Protein AF-R6TMM0-F1 (afdb_monomer)

Nearest PDB structures (foldseek):
  3m1g-assembly2_C  TM=6.845E-01  e=5.501E+00  Corynebacterium glutamicum
  7s5c-assembly1_I  TM=6.553E-01  e=7.287E+00  Myxococcus xanthus
  7vw1-assembly1_B  TM=4.604E-01  e=6.331E+00  Escherichia coli

Secondary structure (DSSP, 8-state):
-PPP-HHHHHHHHHHHS-HHHHHHHHHH--SHHHHHHHHHHHHHHHHHHHHHHHHHHH-

Solvent-accessible surface area (backbone atoms only — not comparable to full-atom values): 3459 Å² total; per-residue (Å²): 130,83,77,79,60,62,65,62,50,53,49,49,58,57,67,73,54,52,63,68,60,36,51,56,46,37,73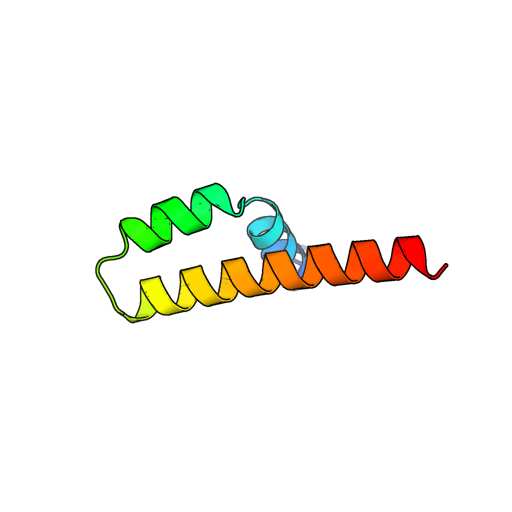,68,41,87,48,72,65,52,33,51,49,30,52,51,53,43,51,51,52,52,49,55,53,49,52,50,52,51,54,69,73,74,106

pLDDT: mean 87.68, std 14.81, range [45.59, 98.44]

Organism: NCBI:txid3083063

Radius of gyration: 14.5 Å; Cα contacts (8 Å, |Δi|>4): 18; chains: 1; bounding box: 40×27×34 Å

Structure (mmCIF, N/CA/C/O backbone):
data_AF-R6TMM0-F1
#
_entry.id   AF-R6TMM0-F1
#
loop_
_atom_site.group_PDB
_atom_site.id
_atom_site.type_symbol
_atom_site.label_atom_id
_atom_site.label_alt_id
_atom_site.label_comp_id
_atom_site.label_asym_id
_atom_site.label_entity_id
_atom_site.label_seq_id
_atom_site.pdbx_PDB_ins_code
_atom_site.Cartn_x
_atom_site.Cartn_y
_atom_site.Cartn_z
_atom_site.occupancy
_atom_site.B_iso_or_equiv
_atom_site.auth_seq_id
_atom_site.auth_comp_id
_atom_site.auth_asym_id
_atom_site.auth_atom_id
_atom_site.pdbx_PDB_model_num
ATOM 1 N N . MET A 1 1 ? -18.547 -18.169 -19.072 1.00 49.72 1 MET A N 1
ATO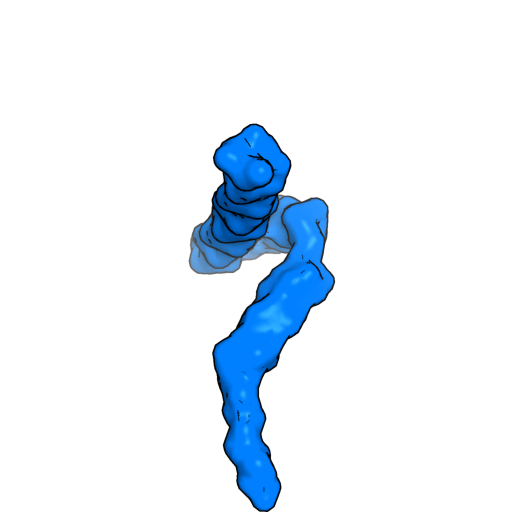M 2 C CA . MET A 1 1 ? -17.921 -17.001 -18.421 1.00 49.72 1 MET A CA 1
ATOM 3 C C . MET A 1 1 ? -16.493 -17.393 -18.112 1.00 49.72 1 MET A C 1
ATOM 5 O O . MET A 1 1 ? -16.313 -18.409 -17.449 1.00 49.72 1 MET A O 1
ATOM 9 N N . GLU A 1 2 ? -15.504 -16.684 -18.657 1.00 62.38 2 GLU A N 1
ATOM 10 C CA . GLU A 1 2 ? -14.116 -16.852 -18.212 1.00 62.38 2 GLU A CA 1
ATOM 11 C C . GLU A 1 2 ? -14.035 -16.533 -16.717 1.00 62.38 2 GLU A C 1
ATOM 13 O O . GLU A 1 2 ? -14.703 -15.615 -16.235 1.00 62.38 2 GLU A O 1
ATOM 18 N N . LYS A 1 3 ? -13.278 -17.343 -15.971 1.00 64.75 3 LYS A N 1
ATOM 19 C CA . LYS A 1 3 ? -12.986 -17.042 -14.570 1.00 64.75 3 LYS A CA 1
ATOM 20 C C . LYS A 1 3 ? -12.193 -15.732 -14.537 1.00 64.75 3 LYS A C 1
ATOM 22 O O . LYS A 1 3 ? -11.240 -15.628 -15.307 1.00 64.75 3 LYS A O 1
ATOM 27 N N . PRO A 1 4 ? -12.552 -14.773 -13.670 1.00 69.88 4 PRO A N 1
ATOM 28 C CA . PRO A 1 4 ? -11.753 -13.571 -13.509 1.00 69.88 4 PRO A CA 1
ATOM 29 C C . PRO A 1 4 ? -10.322 -13.958 -13.134 1.00 69.88 4 PRO A C 1
ATOM 31 O O . PRO A 1 4 ? -10.113 -14.813 -12.265 1.00 69.88 4 PRO A O 1
ATOM 34 N N . ASP A 1 5 ? -9.346 -13.372 -13.822 1.00 88.88 5 ASP A N 1
ATOM 35 C CA . ASP A 1 5 ? -7.942 -13.506 -13.453 1.00 88.88 5 ASP A CA 1
ATOM 36 C C . ASP A 1 5 ? -7.704 -12.672 -12.192 1.00 88.88 5 ASP A C 1
ATOM 38 O O . ASP A 1 5 ? -7.450 -11.467 -12.240 1.00 88.88 5 ASP A O 1
ATOM 42 N N . VAL A 1 6 ? -7.827 -13.345 -11.051 1.00 89.94 6 VAL A N 1
ATOM 43 C CA . VAL A 1 6 ? -7.683 -12.760 -9.715 1.00 89.94 6 VAL A CA 1
ATOM 44 C C . VAL A 1 6 ? -6.340 -12.042 -9.561 1.00 89.94 6 VAL A C 1
ATOM 46 O O . VAL A 1 6 ? -6.265 -11.010 -8.899 1.00 89.94 6 VAL A O 1
ATOM 49 N N . VAL A 1 7 ? -5.273 -12.540 -10.196 1.00 87.38 7 VAL A N 1
ATOM 50 C CA . VAL A 1 7 ? -3.948 -11.911 -10.114 1.00 87.38 7 VAL A CA 1
ATOM 51 C C . VAL A 1 7 ? -3.940 -10.595 -10.886 1.00 87.38 7 VAL A C 1
ATOM 53 O O . VAL A 1 7 ? -3.430 -9.591 -10.385 1.00 87.38 7 VAL A O 1
ATOM 56 N N . ALA A 1 8 ? -4.543 -10.570 -12.076 1.00 88.06 8 ALA A N 1
ATOM 57 C CA . ALA A 1 8 ? -4.670 -9.348 -12.863 1.00 88.06 8 ALA A CA 1
ATOM 58 C C . ALA A 1 8 ? -5.523 -8.279 -12.155 1.00 88.06 8 ALA A C 1
ATOM 60 O O . ALA A 1 8 ? -5.223 -7.088 -12.261 1.00 88.06 8 ALA A O 1
ATOM 61 N N . GLU A 1 9 ? -6.560 -8.682 -11.418 1.00 93.00 9 GLU A N 1
ATOM 62 C CA . GLU A 1 9 ? -7.377 -7.782 -10.592 1.00 93.00 9 GLU A CA 1
ATOM 63 C C . GLU A 1 9 ? -6.569 -7.200 -9.430 1.00 93.00 9 GLU A C 1
ATOM 65 O O . GLU A 1 9 ? -6.457 -5.981 -9.312 1.00 93.00 9 GLU A O 1
ATOM 70 N N . MET A 1 10 ? -5.898 -8.052 -8.649 1.00 90.25 10 MET A N 1
ATOM 71 C CA . MET A 1 10 ? -5.045 -7.611 -7.540 1.00 90.25 10 MET A CA 1
ATOM 72 C C . MET A 1 10 ? -3.939 -6.658 -8.003 1.00 90.25 10 MET A C 1
ATOM 74 O O . MET A 1 10 ? -3.655 -5.658 -7.341 1.00 90.25 10 MET A O 1
ATOM 78 N N . TYR A 1 11 ? -3.318 -6.945 -9.150 1.00 89.56 11 TYR A N 1
ATOM 79 C CA . TYR A 1 11 ? -2.293 -6.079 -9.722 1.00 89.56 11 TYR A CA 1
ATOM 80 C C . TYR A 1 11 ? -2.865 -4.729 -10.161 1.00 89.56 11 TYR A C 1
ATOM 82 O O . TYR A 1 11 ? -2.249 -3.691 -9.916 1.00 89.56 11 TYR A O 1
ATOM 90 N N . ARG A 1 12 ? -4.049 -4.720 -10.784 1.00 92.00 12 ARG A N 1
ATOM 91 C CA . ARG A 1 12 ? -4.730 -3.489 -11.199 1.00 92.00 12 ARG A CA 1
ATOM 92 C C . ARG A 1 12 ? -5.065 -2.611 -9.999 1.00 92.00 12 ARG A C 1
ATOM 94 O O . ARG A 1 12 ? -4.760 -1.420 -10.034 1.00 92.00 12 ARG A O 1
ATOM 101 N N . ASP A 1 13 ? -5.624 -3.201 -8.949 1.00 93.69 13 ASP A N 1
ATOM 102 C CA . ASP A 1 13 ? -5.977 -2.495 -7.718 1.00 93.69 13 ASP A CA 1
ATOM 103 C C . ASP A 1 13 ? -4.728 -1.939 -7.034 1.00 93.69 13 ASP A C 1
ATOM 105 O O . ASP A 1 13 ? -4.677 -0.760 -6.684 1.00 93.69 13 ASP A O 1
ATOM 109 N N . PHE A 1 14 ? -3.671 -2.750 -6.929 1.00 93.50 14 PHE A N 1
ATOM 110 C CA . PHE A 1 14 ? -2.381 -2.297 -6.421 1.00 93.50 14 PHE A CA 1
ATOM 111 C C . PHE A 1 14 ? -1.838 -1.125 -7.241 1.00 93.50 14 PHE A C 1
ATOM 113 O O . PHE A 1 14 ? -1.418 -0.120 -6.669 1.00 93.50 14 PHE A O 1
ATOM 120 N N . ASN A 1 15 ? -1.834 -1.224 -8.572 1.00 91.38 15 ASN A N 1
ATOM 121 C CA . ASN A 1 15 ? -1.274 -0.200 -9.449 1.00 91.38 15 ASN A CA 1
ATOM 122 C C . ASN A 1 15 ? -2.091 1.104 -9.438 1.00 91.38 15 ASN A C 1
ATOM 124 O O . ASN A 1 15 ? -1.511 2.180 -9.557 1.00 91.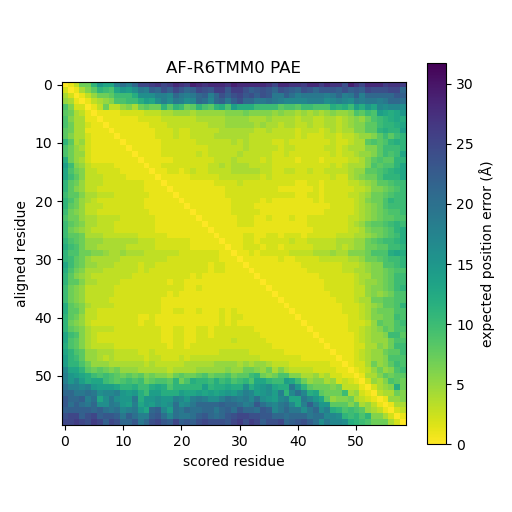38 15 ASN A O 1
ATOM 128 N N . GLY A 1 16 ? -3.410 1.015 -9.240 1.00 94.69 16 GLY A N 1
ATOM 129 C CA . GLY A 1 16 ? -4.317 2.163 -9.171 1.00 94.69 16 GLY A CA 1
ATOM 130 C C . GLY A 1 16 ? -4.137 3.054 -7.938 1.00 94.69 16 GLY A C 1
ATOM 131 O O . GLY A 1 16 ? -4.618 4.185 -7.936 1.00 94.69 16 GLY A O 1
ATOM 132 N N . VAL A 1 17 ? -3.434 2.580 -6.907 1.00 96.00 17 VAL A N 1
ATOM 133 C CA . VAL A 1 17 ? -3.159 3.349 -5.686 1.00 96.00 17 VAL A CA 1
ATOM 134 C C . VAL A 1 17 ? -1.772 3.993 -5.756 1.00 96.00 17 VAL A C 1
ATOM 136 O O . VAL A 1 17 ? -0.791 3.344 -6.117 1.00 96.00 17 VAL A O 1
ATOM 139 N N . THR A 1 18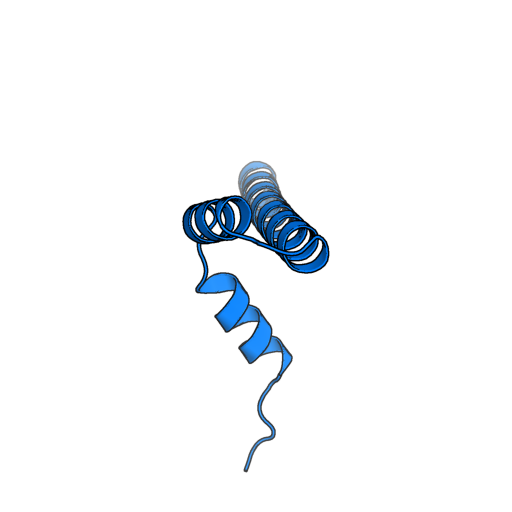 ? -1.642 5.265 -5.384 1.00 96.25 18 THR A N 1
ATOM 140 C CA . THR A 1 18 ? -0.345 5.965 -5.346 1.00 96.25 18 THR A CA 1
ATOM 141 C C . THR A 1 18 ? 0.332 5.855 -3.978 1.00 96.25 18 THR A C 1
ATOM 143 O O . THR A 1 18 ? -0.308 5.559 -2.969 1.00 96.25 18 THR A O 1
ATOM 146 N N . ILE A 1 19 ? 1.645 6.112 -3.921 1.00 96.56 19 ILE A N 1
ATOM 147 C CA . ILE A 1 19 ? 2.379 6.163 -2.644 1.00 96.56 19 ILE A CA 1
ATOM 148 C C . ILE A 1 19 ? 1.796 7.253 -1.733 1.00 96.56 19 ILE A C 1
ATOM 150 O O . ILE A 1 19 ? 1.514 6.966 -0.576 1.00 96.56 19 ILE A O 1
ATOM 154 N N . SER A 1 20 ? 1.508 8.448 -2.258 1.00 97.50 20 SER A N 1
ATOM 155 C CA . SER A 1 20 ? 0.930 9.546 -1.467 1.00 97.50 20 SER A CA 1
ATOM 156 C C . SER A 1 20 ? -0.433 9.191 -0.867 1.00 97.50 20 SER A C 1
ATOM 158 O O . SER A 1 20 ? -0.685 9.477 0.299 1.00 97.50 20 SER A O 1
ATOM 160 N N . GLN A 1 21 ? -1.290 8.485 -1.614 1.00 97.94 21 GLN A N 1
ATOM 161 C CA . GLN A 1 21 ? -2.558 7.986 -1.073 1.00 97.94 21 GLN A CA 1
ATOM 162 C C . GLN A 1 21 ? -2.334 6.987 0.071 1.00 97.94 21 GLN A C 1
ATOM 164 O O . GLN A 1 21 ? -3.049 7.023 1.071 1.00 97.94 21 GLN A O 1
ATOM 169 N N . LEU A 1 22 ? -1.337 6.104 -0.040 1.00 97.88 22 LEU A N 1
ATOM 170 C CA . LEU A 1 22 ? -0.991 5.173 1.038 1.00 97.88 22 LEU A CA 1
ATOM 171 C C . LEU A 1 22 ? -0.402 5.891 2.259 1.00 97.88 22 LEU A C 1
ATOM 173 O O . LEU A 1 22 ? -0.660 5.463 3.380 1.00 97.88 22 LEU A O 1
ATOM 177 N N . GLU A 1 23 ? 0.357 6.971 2.071 1.00 98.00 23 GLU A N 1
ATOM 178 C CA . GLU A 1 23 ? 0.892 7.797 3.161 1.00 98.00 23 GLU A CA 1
ATOM 179 C C . GLU A 1 23 ? -0.226 8.525 3.920 1.00 98.00 23 GLU A C 1
ATOM 181 O O . GLU A 1 23 ? -0.253 8.497 5.152 1.00 98.00 23 GLU A O 1
ATOM 186 N N . GLU A 1 24 ? -1.201 9.095 3.206 1.00 98.12 24 GLU A N 1
ATOM 187 C CA . GLU A 1 24 ? -2.401 9.693 3.806 1.00 98.12 24 GLU A CA 1
ATOM 188 C C . GLU A 1 24 ? -3.211 8.658 4.604 1.00 98.12 24 GLU A C 1
ATOM 190 O O . GLU A 1 24 ? -3.651 8.921 5.730 1.00 98.12 24 GLU A O 1
ATOM 195 N N . LYS A 1 25 ? -3.378 7.446 4.055 1.00 97.88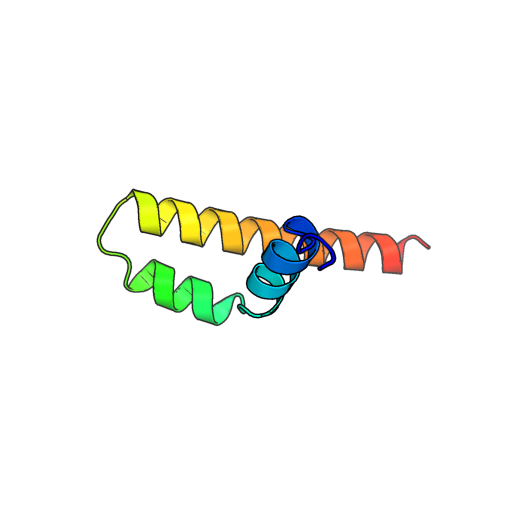 25 LYS A N 1
ATOM 196 C CA . LYS A 1 25 ? -4.049 6.339 4.755 1.00 97.88 25 LYS A CA 1
ATOM 197 C C . LYS A 1 25 ? -3.252 5.841 5.954 1.00 97.88 25 LYS A C 1
ATOM 199 O O . LYS A 1 25 ? -3.838 5.582 6.996 1.00 97.88 25 LYS A O 1
ATOM 204 N N . LEU A 1 26 ? -1.926 5.783 5.863 1.00 98.06 26 LEU A N 1
ATOM 205 C CA . LEU A 1 26 ? -1.066 5.431 6.990 1.00 98.06 26 LEU A CA 1
ATOM 206 C C . LEU A 1 26 ? -1.183 6.448 8.135 1.00 98.06 26 LEU A C 1
ATOM 208 O O . LEU A 1 26 ? -1.213 6.050 9.301 1.00 98.06 26 LEU A O 1
ATOM 212 N N . ALA A 1 27 ? -1.247 7.741 7.811 1.00 97.62 27 ALA A N 1
ATOM 213 C CA . ALA A 1 27 ? -1.392 8.810 8.796 1.00 97.62 27 ALA A CA 1
ATOM 214 C C . ALA A 1 27 ? -2.760 8.781 9.501 1.00 97.62 27 ALA A C 1
ATOM 216 O O . ALA A 1 27 ? -2.842 9.105 10.684 1.00 97.62 27 ALA A O 1
ATOM 217 N N . SER A 1 28 ? -3.809 8.364 8.787 1.00 97.62 28 SER A N 1
ATOM 218 C CA . SER A 1 28 ? -5.186 8.277 9.296 1.00 97.62 28 SER A CA 1
ATOM 219 C C . SER A 1 28 ? -5.591 6.894 9.825 1.00 97.62 28 SER A C 1
ATOM 221 O O . SER A 1 28 ? -6.694 6.751 10.338 1.00 97.62 28 SER A O 1
ATOM 223 N N . ALA A 1 29 ? -4.718 5.886 9.743 1.00 97.81 29 ALA A N 1
ATOM 224 C CA . ALA A 1 29 ? -5.000 4.530 10.207 1.00 97.81 29 ALA A CA 1
ATOM 225 C C . ALA A 1 29 ? -5.189 4.463 11.733 1.00 97.81 29 ALA A C 1
ATOM 227 O O . ALA A 1 29 ? -4.335 4.916 12.509 1.00 97.81 29 ALA A O 1
ATOM 228 N N . GLU A 1 30 ? -6.273 3.827 12.166 1.00 97.62 30 GLU A N 1
ATOM 229 C CA . GLU A 1 30 ? -6.660 3.728 13.576 1.00 97.62 30 GLU A CA 1
ATOM 230 C C . GLU A 1 30 ? -6.051 2.484 14.225 1.00 97.62 30 GLU A C 1
ATOM 232 O O . GLU A 1 30 ? -5.641 2.503 15.390 1.00 97.62 30 GLU A O 1
ATOM 237 N N . THR A 1 31 ? -5.907 1.410 13.448 1.00 98.44 31 THR A N 1
ATOM 238 C CA . THR A 1 31 ? -5.423 0.122 13.944 1.00 98.44 31 THR A CA 1
ATOM 239 C C . THR A 1 31 ? -3.963 -0.141 13.583 1.00 98.44 31 THR A C 1
ATOM 241 O O . THR A 1 31 ? -3.378 0.415 12.648 1.00 98.44 31 THR A O 1
ATOM 244 N N . ARG A 1 32 ? -3.334 -1.048 14.339 1.00 97.88 32 ARG A N 1
ATOM 245 C CA . ARG A 1 32 ? -1.980 -1.526 14.033 1.00 97.88 32 ARG A CA 1
ATOM 246 C C . ARG A 1 32 ? -1.928 -2.256 12.689 1.00 97.88 32 ARG A C 1
ATOM 248 O O . ARG A 1 32 ? -0.939 -2.121 11.975 1.00 97.88 32 ARG A O 1
ATOM 255 N N . GLU A 1 33 ? -2.960 -3.027 12.368 1.00 98.25 33 GLU A N 1
ATOM 256 C CA . GLU A 1 33 ? -3.032 -3.834 11.147 1.00 98.25 33 GLU A CA 1
ATOM 257 C C . GLU A 1 33 ? -3.111 -2.950 9.902 1.00 98.25 33 GLU A C 1
ATOM 259 O O . GLU A 1 33 ? -2.322 -3.137 8.979 1.00 98.25 33 GLU A O 1
ATOM 264 N N . GLU A 1 34 ? -3.941 -1.906 9.921 1.00 97.75 34 GLU A N 1
ATOM 265 C CA . GLU A 1 34 ? -4.008 -0.908 8.844 1.00 97.75 34 GLU A CA 1
ATOM 266 C C . GLU A 1 34 ? -2.662 -0.208 8.627 1.00 97.75 34 GLU A C 1
ATOM 268 O O . GLU A 1 34 ? -2.209 -0.051 7.490 1.00 97.75 34 GLU A O 1
ATOM 273 N N . LYS A 1 35 ? -1.972 0.166 9.715 1.00 98.19 35 LYS A N 1
ATOM 274 C CA . LYS A 1 35 ? -0.637 0.781 9.633 1.00 98.19 35 LYS A CA 1
ATOM 275 C C . LYS A 1 35 ? 0.389 -0.163 9.018 1.00 98.19 35 LYS A C 1
ATOM 277 O O . LYS A 1 35 ? 1.209 0.266 8.206 1.00 98.19 35 LYS A O 1
ATOM 282 N N . LEU A 1 36 ? 0.373 -1.437 9.414 1.00 98.38 36 LEU A N 1
ATOM 283 C CA . LEU A 1 36 ? 1.262 -2.455 8.855 1.00 98.38 36 LEU A CA 1
ATOM 284 C C . LEU A 1 36 ? 0.984 -2.669 7.368 1.00 98.38 36 LEU A C 1
ATOM 286 O O . LEU A 1 36 ? 1.926 -2.690 6.578 1.00 98.38 36 LEU A O 1
ATOM 290 N N . PHE A 1 37 ? -0.290 -2.754 6.991 1.00 97.38 37 PHE A N 1
ATOM 291 C CA . PHE A 1 37 ? -0.704 -2.907 5.606 1.00 97.38 37 PHE A CA 1
ATOM 292 C C . PHE A 1 37 ? -0.236 -1.733 4.740 1.00 97.38 37 PHE A C 1
ATOM 294 O O . PHE A 1 37 ? 0.451 -1.947 3.742 1.00 97.38 37 PHE A O 1
ATOM 301 N N . CYS A 1 38 ? -0.505 -0.488 5.151 1.00 97.94 38 CYS A N 1
ATOM 302 C CA . CYS A 1 38 ? -0.084 0.689 4.386 1.00 97.94 38 CYS A CA 1
ATOM 303 C C . CYS A 1 38 ? 1.443 0.736 4.217 1.00 97.94 38 CYS A C 1
ATOM 305 O O . CYS A 1 38 ? 1.935 0.975 3.117 1.00 97.94 38 CYS A O 1
ATOM 307 N N . ARG A 1 39 ? 2.206 0.429 5.277 1.00 98.19 39 ARG A N 1
ATOM 308 C CA . ARG A 1 39 ? 3.677 0.351 5.206 1.00 98.19 39 ARG A CA 1
ATOM 309 C C . ARG A 1 39 ? 4.157 -0.725 4.234 1.00 98.19 39 ARG A C 1
ATOM 311 O O . ARG A 1 39 ? 5.059 -0.459 3.445 1.00 98.19 39 ARG A O 1
ATOM 318 N N . ALA A 1 40 ? 3.564 -1.917 4.273 1.00 98.00 40 ALA A N 1
ATOM 319 C CA . ALA A 1 40 ? 3.920 -3.001 3.362 1.00 98.00 40 ALA A CA 1
ATOM 320 C C . ALA A 1 40 ? 3.666 -2.612 1.897 1.00 98.00 40 ALA A C 1
ATOM 322 O O . ALA A 1 40 ? 4.523 -2.832 1.044 1.00 98.00 40 ALA A O 1
ATOM 323 N N . MET A 1 41 ? 2.534 -1.962 1.620 1.00 97.44 41 MET A N 1
ATOM 324 C CA . MET A 1 41 ? 2.162 -1.509 0.277 1.00 97.44 41 MET A CA 1
ATOM 325 C C . MET A 1 41 ? 3.097 -0.415 -0.253 1.00 97.44 41 MET A C 1
ATOM 327 O O . MET A 1 41 ? 3.514 -0.475 -1.411 1.00 97.44 41 MET A O 1
ATOM 331 N N . ILE A 1 42 ? 3.468 0.555 0.590 1.00 97.69 42 ILE A N 1
ATOM 332 C CA . ILE A 1 42 ? 4.445 1.600 0.243 1.00 97.69 42 ILE A CA 1
ATOM 333 C C . ILE A 1 42 ? 5.794 0.965 -0.095 1.00 97.69 42 ILE A C 1
ATOM 335 O O . ILE A 1 42 ? 6.349 1.232 -1.160 1.00 97.69 42 ILE A O 1
ATOM 339 N N . ASN A 1 43 ? 6.291 0.082 0.776 1.00 97.12 43 ASN A N 1
ATOM 340 C CA . ASN A 1 43 ? 7.570 -0.597 0.571 1.00 97.12 43 ASN A CA 1
ATOM 341 C C . ASN A 1 43 ? 7.580 -1.396 -0.734 1.00 97.12 43 ASN A C 1
ATOM 343 O O . ASN A 1 43 ? 8.535 -1.295 -1.501 1.00 97.12 43 ASN A O 1
ATOM 347 N N . LEU A 1 44 ? 6.503 -2.131 -1.023 1.00 95.62 44 LEU A N 1
ATOM 34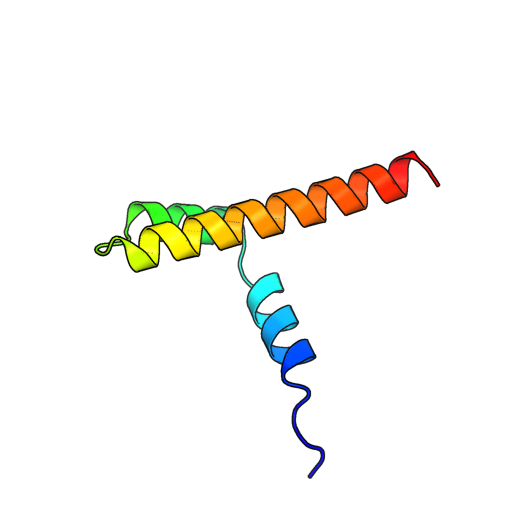8 C CA . LEU A 1 44 ? 6.384 -2.905 -2.255 1.00 95.62 44 LEU A CA 1
ATOM 349 C C . LEU A 1 44 ? 6.410 -2.007 -3.502 1.00 95.62 44 LEU A C 1
ATOM 351 O O . LEU A 1 44 ? 7.087 -2.325 -4.477 1.00 95.62 44 LEU A O 1
ATOM 355 N N . LYS A 1 45 ? 5.729 -0.852 -3.480 1.00 94.81 45 LYS A N 1
ATOM 356 C CA . LYS A 1 45 ? 5.770 0.111 -4.597 1.00 94.81 45 LYS A CA 1
ATOM 357 C C . LYS A 1 45 ? 7.158 0.698 -4.812 1.00 94.81 45 LYS A C 1
ATOM 359 O O . LYS A 1 45 ? 7.600 0.816 -5.957 1.00 94.81 45 LYS A O 1
ATOM 364 N N . LEU A 1 46 ? 7.836 1.066 -3.729 1.00 94.56 46 LEU A N 1
ATOM 365 C CA . LEU A 1 46 ? 9.199 1.586 -3.795 1.00 94.56 46 LEU A CA 1
ATOM 366 C C . LEU A 1 46 ? 10.155 0.536 -4.362 1.00 94.56 46 LEU A C 1
ATOM 368 O O . LEU A 1 46 ? 10.929 0.858 -5.259 1.00 94.56 46 LEU A O 1
ATOM 372 N N . GLN A 1 47 ? 10.041 -0.715 -3.912 1.00 92.69 47 GLN A N 1
ATOM 373 C CA . GLN A 1 47 ? 10.849 -1.822 -4.416 1.00 92.69 47 GLN A CA 1
ATOM 374 C C . GLN A 1 47 ? 10.642 -2.038 -5.921 1.00 92.69 47 GLN A C 1
ATOM 376 O O . GLN A 1 47 ? 11.616 -2.051 -6.665 1.00 92.69 47 GLN A O 1
ATOM 381 N N . LEU A 1 48 ? 9.395 -2.119 -6.398 1.00 88.81 48 LEU A N 1
ATOM 382 C CA . LEU A 1 48 ? 9.113 -2.302 -7.829 1.00 88.81 48 LEU A CA 1
ATOM 383 C C . LEU A 1 48 ? 9.617 -1.129 -8.684 1.00 88.81 48 LEU A C 1
ATOM 385 O O . LEU A 1 48 ? 10.094 -1.325 -9.801 1.00 88.81 48 LEU A O 1
ATOM 389 N N . THR A 1 49 ? 9.542 0.096 -8.157 1.00 86.44 49 THR A N 1
ATOM 390 C CA . THR A 1 49 ? 10.092 1.282 -8.833 1.00 86.44 49 THR A CA 1
ATOM 391 C C . THR A 1 49 ? 11.616 1.195 -8.932 1.00 86.44 49 THR A C 1
ATOM 393 O O . THR A 1 49 ? 12.180 1.479 -9.986 1.00 86.44 49 THR A O 1
ATOM 396 N N . GLN A 1 50 ? 12.286 0.771 -7.859 1.00 83.19 50 GLN A N 1
ATOM 397 C CA . GLN A 1 50 ? 13.736 0.578 -7.842 1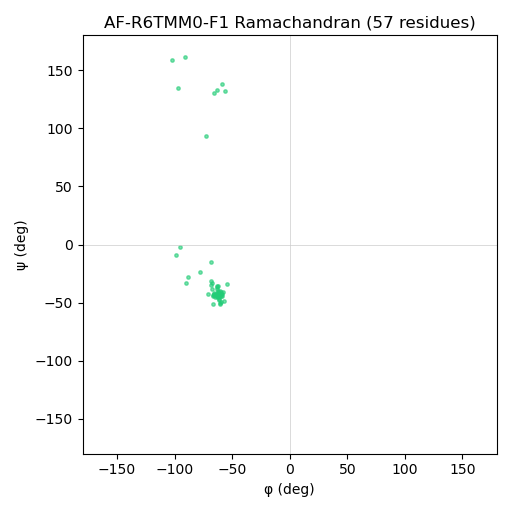.00 83.19 50 GLN A CA 1
ATOM 398 C C . GLN A 1 50 ? 14.176 -0.545 -8.784 1.00 83.19 50 G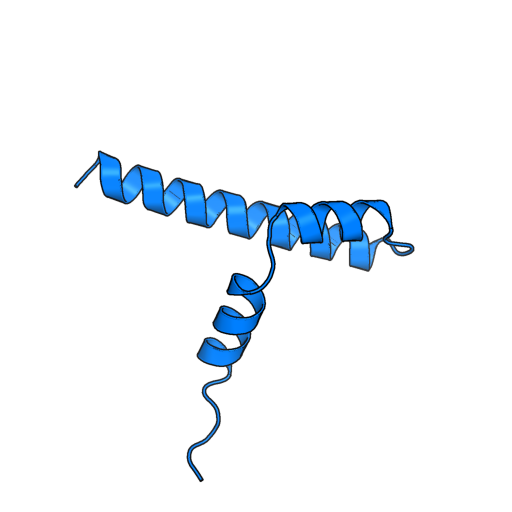LN A C 1
ATOM 400 O O . GLN A 1 50 ? 15.115 -0.346 -9.548 1.00 83.19 50 GLN A O 1
ATOM 405 N N . GLU A 1 51 ? 13.492 -1.691 -8.780 1.00 81.38 51 GLU A N 1
ATOM 406 C CA . GLU A 1 51 ? 13.783 -2.815 -9.681 1.00 81.38 51 GLU A CA 1
ATOM 407 C C . GLU A 1 51 ? 13.644 -2.409 -11.150 1.00 81.38 51 GLU A C 1
ATOM 409 O O . GLU A 1 51 ? 14.503 -2.749 -11.964 1.00 81.38 51 GLU A O 1
ATOM 414 N N . LYS A 1 52 ? 12.620 -1.612 -11.484 1.00 76.25 52 LYS A N 1
ATOM 415 C CA . LYS A 1 52 ? 12.455 -1.054 -12.829 1.00 76.25 52 LYS A CA 1
ATOM 416 C C . LYS A 1 52 ? 13.6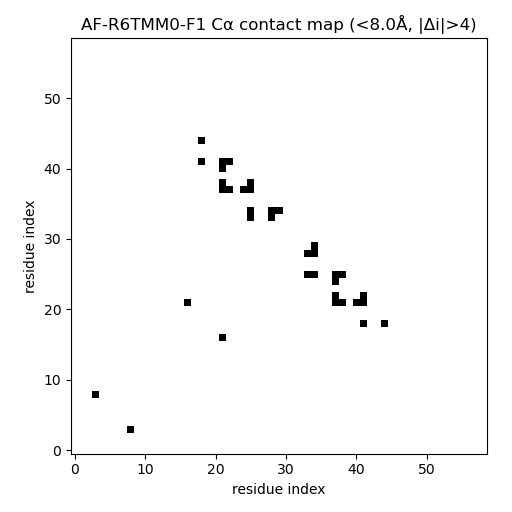30 -0.154 -13.219 1.00 76.25 52 LYS A C 1
ATOM 418 O O . LYS A 1 52 ? 14.190 -0.332 -14.292 1.00 76.25 52 LYS A O 1
ATOM 423 N N . ILE A 1 53 ? 14.031 0.768 -12.341 1.00 65.75 53 ILE A N 1
ATOM 424 C CA . ILE A 1 53 ? 15.162 1.677 -12.590 1.00 65.75 53 ILE A CA 1
ATOM 425 C C . ILE A 1 53 ? 16.468 0.891 -12.770 1.00 65.75 53 ILE A C 1
ATOM 427 O O . ILE A 1 53 ? 17.232 1.166 -13.687 1.00 65.75 53 ILE A O 1
ATOM 431 N N . VAL A 1 54 ? 16.728 -0.105 -11.920 1.00 60.94 54 VAL A N 1
ATOM 432 C CA . VAL A 1 54 ? 17.927 -0.952 -12.018 1.00 60.94 54 VAL A CA 1
ATOM 433 C C . VAL A 1 54 ? 17.921 -1.758 -13.319 1.00 60.94 54 VAL A C 1
ATOM 435 O O . VAL A 1 54 ? 18.949 -1.828 -13.988 1.00 60.94 54 VAL A O 1
ATOM 438 N N . GLY A 1 55 ? 16.772 -2.316 -13.708 1.00 61.31 55 GLY A N 1
ATOM 439 C CA . GLY A 1 55 ? 16.610 -3.017 -14.981 1.00 61.31 55 GLY A CA 1
ATOM 440 C C . GLY A 1 55 ? 16.802 -2.115 -16.203 1.00 61.31 55 GLY A C 1
ATOM 441 O O . GLY A 1 55 ? 17.387 -2.561 -17.179 1.00 61.31 55 GLY A O 1
ATOM 442 N N . GLU A 1 56 ? 16.368 -0.854 -16.145 1.00 62.50 56 GLU A N 1
ATOM 443 C CA . GLU A 1 56 ? 16.530 0.135 -17.226 1.00 62.50 56 GLU A CA 1
ATOM 444 C C . GLU A 1 56 ? 17.943 0.744 -17.303 1.00 62.50 56 GLU A C 1
ATOM 446 O O . GLU A 1 56 ? 18.329 1.245 -18.352 1.00 62.50 56 GLU A O 1
ATOM 451 N N . ILE A 1 57 ? 18.712 0.736 -16.208 1.00 59.00 57 ILE A N 1
ATOM 452 C CA . ILE A 1 57 ? 20.092 1.260 -16.172 1.00 59.00 57 ILE A CA 1
ATOM 453 C C . ILE A 1 57 ? 21.125 0.187 -16.557 1.00 59.00 57 ILE A C 1
ATOM 455 O O . ILE A 1 57 ? 22.210 0.525 -17.032 1.00 59.00 57 ILE A O 1
ATOM 459 N N . LEU A 1 58 ? 20.828 -1.093 -16.311 1.00 47.56 58 LEU A N 1
ATOM 460 C CA . LEU A 1 58 ? 21.762 -2.206 -16.529 1.00 47.56 58 LEU A CA 1
ATOM 461 C C . LEU A 1 58 ? 21.549 -2.971 -17.849 1.00 47.56 58 LEU A C 1
ATOM 463 O O . LEU A 1 58 ? 22.388 -3.814 -18.175 1.00 47.56 58 LEU A O 1
ATOM 467 N N . LEU A 1 59 ? 20.465 -2.700 -18.582 1.00 45.59 59 LEU A N 1
ATOM 468 C CA . LEU A 1 59 ? 20.170 -3.240 -19.919 1.00 45.59 59 LEU A CA 1
ATOM 469 C C . LEU A 1 59 ? 20.267 -2.140 -20.978 1.00 45.59 59 LEU A C 1
ATOM 471 O O . LEU A 1 59 ? 20.699 -2.473 -22.104 1.00 45.59 59 LEU A O 1
#

Foldseek 3Di:
DPDPPVVVVVVVVLVPDDLVNLVVQLVVPPDPVSVVVSVVSNVVVVVVVVVVVVVVVVD

Mean predicted aligned error: 6.04 Å

Sequence (59 aa):
MEKPDVVAEMYRDFNGVTISQLEEKLASAETREEKLFCRAMINLKLQLTQEKIVGEILL